Protein AF-A0A7C6JYS1-F1 (afdb_monomer_lite)

pLDDT: mean 86.68, std 12.54, range [41.19, 97.44]

Secondary structure (DSSP, 8-state):
--STTTS-EEEEEE-----SSS-BSEEEEEEE-TTS-EEEEEEE-BS-TTSPEEEEPPTT--EEEEEEEESS---EEEETTEEEE--SSSSEEEEEEEEE-

Sequence (101 aa):
MYGAWRDGYTEWFGTEIKSYRHPQGWQGILRYADKGDAYAVFHVFDGSPGYECSIGLPEDSNYKVDEIYSDRMEEVTLAGNRLSYKPRENWKAVAVYLKKQ

Radius of gyration: 13.57 Å; chains: 1; bounding box: 35×26×38 Å

Structure (mmCIF, N/CA/C/O backbone):
data_AF-A0A7C6JYS1-F1
#
_entry.id   AF-A0A7C6JYS1-F1
#
loop_
_atom_site.group_PDB
_atom_site.id
_atom_site.type_symbol
_atom_site.label_atom_id
_atom_site.label_alt_id
_atom_site.label_comp_id
_atom_site.label_asym_id
_atom_site.label_entity_id
_atom_site.label_seq_id
_atom_site.pdbx_PDB_ins_code
_atom_site.Cartn_x
_atom_site.Cartn_y
_atom_site.Cartn_z
_atom_site.occupancy
_atom_site.B_iso_or_equiv
_atom_site.auth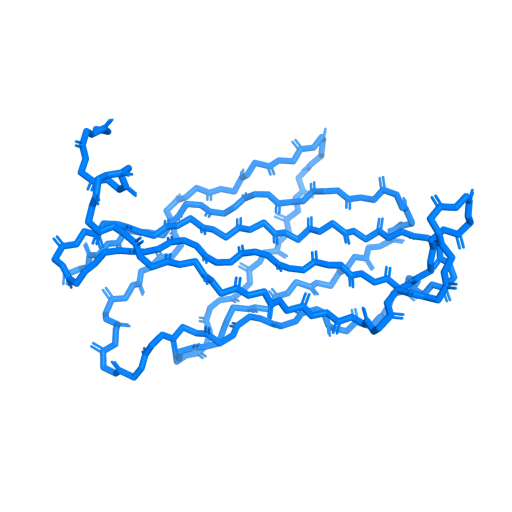_seq_id
_atom_site.auth_comp_id
_atom_site.auth_asym_id
_atom_site.auth_atom_id
_atom_site.pdbx_PDB_model_num
ATOM 1 N N . MET A 1 1 ? -18.735 -5.275 4.696 1.00 48.56 1 MET A N 1
ATOM 2 C CA 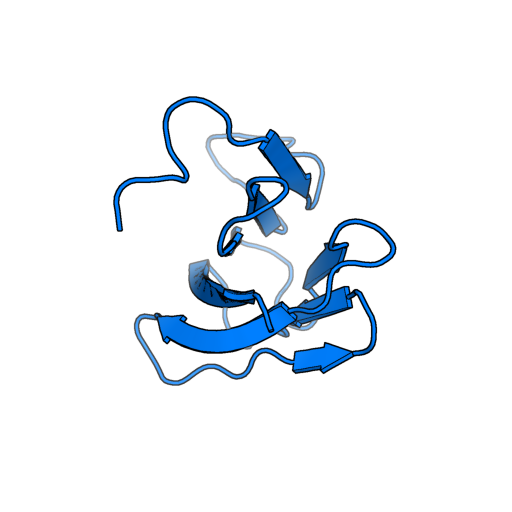. MET A 1 1 ? -18.093 -4.633 3.526 1.00 48.56 1 MET A CA 1
ATOM 3 C C . MET A 1 1 ? -19.031 -3.609 2.841 1.00 48.56 1 MET A C 1
ATOM 5 O O . MET A 1 1 ? -19.246 -3.706 1.647 1.00 48.56 1 MET A O 1
ATOM 9 N N . TYR A 1 2 ? -19.613 -2.624 3.553 1.00 41.19 2 TYR A N 1
ATOM 10 C CA . TYR A 1 2 ? -20.551 -1.637 2.948 1.00 41.19 2 TYR A CA 1
ATOM 11 C C . TYR A 1 2 ? -20.286 -0.161 3.330 1.00 41.19 2 TYR A C 1
ATOM 13 O O . TYR A 1 2 ? -21.095 0.702 3.013 1.00 41.19 2 TYR A O 1
ATOM 21 N N . GLY A 1 3 ? -19.159 0.159 3.981 1.00 44.53 3 GLY A N 1
ATOM 22 C CA . GLY A 1 3 ? -18.880 1.520 4.481 1.00 44.53 3 GLY A CA 1
ATOM 23 C C . GLY A 1 3 ? -17.841 2.336 3.701 1.00 44.53 3 GLY A C 1
ATOM 24 O O . GLY A 1 3 ? -17.891 3.558 3.724 1.00 44.53 3 GLY A O 1
ATOM 25 N N . ALA A 1 4 ? -16.916 1.699 2.975 1.00 48.88 4 ALA A N 1
ATOM 26 C CA . ALA A 1 4 ? -15.750 2.391 2.403 1.00 48.88 4 ALA A CA 1
ATOM 27 C C . ALA A 1 4 ? -16.019 3.160 1.088 1.00 48.88 4 ALA A C 1
ATOM 29 O O . ALA A 1 4 ? -15.125 3.819 0.551 1.00 48.88 4 ALA A O 1
ATOM 30 N N . TRP A 1 5 ? -17.224 3.062 0.515 1.00 49.84 5 TRP A N 1
ATOM 31 C CA . TRP A 1 5 ? -17.463 3.498 -0.866 1.00 49.84 5 TRP A CA 1
ATOM 32 C C . TRP A 1 5 ? -18.101 4.885 -1.004 1.00 49.84 5 TRP A C 1
ATOM 34 O O . TRP A 1 5 ? -17.787 5.557 -1.982 1.00 49.84 5 TRP A O 1
ATOM 44 N N . ARG A 1 6 ? -18.921 5.350 -0.047 1.00 58.47 6 ARG A N 1
ATOM 45 C CA . ARG A 1 6 ? -19.620 6.648 -0.171 1.00 58.47 6 ARG A CA 1
ATOM 46 C C . ARG A 1 6 ? -18.914 7.818 0.524 1.00 58.47 6 ARG A C 1
ATOM 48 O O . ARG A 1 6 ? -18.864 8.890 -0.059 1.00 58.47 6 ARG A O 1
ATOM 55 N N . ASP A 1 7 ? -18.311 7.576 1.690 1.00 70.81 7 ASP A N 1
ATOM 56 C CA . ASP A 1 7 ? -17.696 8.613 2.541 1.00 70.81 7 ASP A CA 1
ATOM 57 C C . ASP A 1 7 ? -16.201 8.327 2.823 1.00 70.81 7 ASP A C 1
ATOM 59 O O . ASP A 1 7 ? -15.664 8.688 3.866 1.00 70.81 7 ASP A O 1
ATOM 63 N N . GLY A 1 8 ? -15.539 7.589 1.924 1.00 76.88 8 GLY A N 1
ATOM 64 C CA . GLY A 1 8 ? -14.138 7.189 2.070 1.00 76.88 8 GLY A CA 1
ATOM 65 C C . GLY A 1 8 ? -13.169 8.121 1.342 1.00 76.88 8 GLY A C 1
ATOM 66 O O . GLY A 1 8 ? -13.445 8.569 0.229 1.00 76.88 8 GLY A O 1
ATOM 67 N N . TYR A 1 9 ? -12.006 8.348 1.938 1.00 88.88 9 TYR A N 1
ATOM 68 C CA . TYR A 1 9 ? -10.891 9.092 1.359 1.00 88.88 9 TYR A CA 1
ATOM 69 C C . TYR A 1 9 ? -10.024 8.167 0.509 1.00 88.88 9 TYR A C 1
ATOM 71 O O . TYR A 1 9 ? -9.927 6.969 0.782 1.00 88.88 9 TYR A O 1
ATOM 79 N N . THR A 1 10 ? -9.424 8.705 -0.553 1.00 92.75 10 THR A N 1
ATOM 80 C CA . THR A 1 10 ? -8.458 7.983 -1.389 1.00 92.75 10 THR A CA 1
ATOM 81 C C . THR A 1 10 ? -7.187 8.804 -1.509 1.00 92.75 10 THR A C 1
ATOM 83 O O . THR A 1 10 ? -7.230 9.943 -1.969 1.00 92.75 10 THR A O 1
ATOM 86 N N . GLU A 1 11 ? -6.069 8.200 -1.136 1.00 94.12 11 GLU A N 1
ATOM 87 C CA . GLU A 1 11 ? -4.737 8.780 -1.242 1.00 94.12 11 GLU A CA 1
ATOM 88 C C . GLU A 1 11 ? -3.872 7.940 -2.179 1.00 94.12 11 GLU A C 1
ATOM 90 O O . GLU A 1 11 ? -3.975 6.710 -2.222 1.00 94.12 11 GLU A O 1
ATOM 95 N N . TRP A 1 12 ? -3.028 8.620 -2.950 1.00 94.56 12 TRP A N 1
ATOM 96 C CA . TRP A 1 12 ? -2.164 8.014 -3.954 1.00 94.56 12 TRP A CA 1
ATOM 97 C C . TRP A 1 12 ? -0.710 8.159 -3.526 1.00 94.56 12 TRP A C 1
ATOM 99 O O . TRP A 1 12 ? -0.282 9.232 -3.106 1.00 94.56 12 TRP A O 1
ATOM 109 N N . PHE A 1 13 ? 0.049 7.082 -3.676 1.00 94.12 13 PHE A N 1
ATOM 110 C CA . PHE A 1 13 ? 1.461 7.005 -3.322 1.00 94.12 13 PHE A CA 1
ATOM 111 C C . PHE A 1 13 ? 2.259 6.454 -4.500 1.00 94.12 13 PHE A C 1
ATOM 113 O O . PHE A 1 13 ? 1.700 5.902 -5.448 1.00 94.12 13 PHE A O 1
ATOM 120 N N . GLY A 1 14 ? 3.578 6.567 -4.421 1.00 91.25 14 GLY A N 1
ATOM 121 C CA . GLY A 1 14 ? 4.484 5.955 -5.381 1.00 91.25 14 GLY A CA 1
ATOM 122 C C . GLY A 1 14 ? 5.285 6.951 -6.196 1.00 91.25 14 GLY A C 1
ATOM 123 O O . GLY A 1 14 ? 5.390 8.133 -5.873 1.00 91.25 14 GLY A O 1
ATOM 124 N N . THR A 1 15 ? 5.926 6.425 -7.228 1.00 88.12 15 THR A N 1
ATOM 125 C CA . THR A 1 15 ? 6.796 7.194 -8.113 1.00 88.12 15 THR A CA 1
ATOM 126 C C . THR A 1 15 ? 5.981 7.990 -9.121 1.00 88.12 15 THR A C 1
ATOM 128 O O . THR A 1 15 ? 4.917 7.557 -9.560 1.00 88.12 15 THR A O 1
ATOM 131 N N . GLU A 1 16 ? 6.519 9.125 -9.561 1.00 83.56 16 GLU A N 1
ATOM 132 C CA . GLU A 1 16 ? 5.942 9.866 -10.680 1.00 83.56 16 GLU A CA 1
ATOM 133 C C . GLU A 1 16 ? 5.928 8.999 -11.953 1.00 83.56 16 GLU A C 1
ATOM 135 O O . GLU A 1 16 ? 6.972 8.545 -12.432 1.00 83.56 16 GLU A O 1
ATOM 140 N N . ILE A 1 17 ? 4.737 8.770 -12.515 1.00 77.31 17 ILE A N 1
ATOM 141 C CA . ILE A 1 17 ? 4.570 7.992 -13.746 1.00 77.31 17 ILE A CA 1
ATOM 142 C C . ILE A 1 17 ? 4.922 8.879 -14.942 1.00 77.31 17 ILE A C 1
ATOM 144 O O . ILE A 1 17 ? 4.141 9.732 -15.356 1.00 77.31 17 ILE A O 1
ATOM 148 N N . LYS A 1 18 ? 6.092 8.641 -15.541 1.00 82.31 18 LYS A N 1
ATOM 149 C CA . LYS A 1 18 ? 6.566 9.386 -16.725 1.00 82.31 18 LYS A CA 1
ATOM 150 C C . LYS A 1 18 ? 6.009 8.862 -18.051 1.00 82.31 18 LYS A C 1
ATOM 152 O O . LYS A 1 18 ? 6.025 9.571 -19.052 1.00 82.31 18 LYS A O 1
ATOM 157 N N . SER A 1 19 ? 5.551 7.610 -18.083 1.00 81.06 19 SER A N 1
ATOM 158 C CA . SER A 1 19 ? 5.027 6.957 -19.284 1.00 81.06 19 SER A CA 1
ATOM 159 C C . SER A 1 19 ? 3.976 5.916 -18.924 1.00 81.06 19 SER A C 1
ATOM 161 O O . SER A 1 19 ? 4.241 5.009 -18.144 1.00 81.06 19 SER A O 1
ATOM 163 N N . TYR A 1 20 ? 2.804 6.002 -19.555 1.00 80.25 20 TYR A N 1
ATOM 164 C CA . TYR A 1 20 ? 1.745 4.998 -19.407 1.00 80.25 20 TYR A CA 1
ATOM 165 C C . TYR A 1 20 ? 1.988 3.729 -20.233 1.00 80.25 20 TYR A C 1
ATOM 167 O O . TYR A 1 20 ? 1.427 2.684 -19.925 1.00 80.25 20 TYR A O 1
ATOM 175 N N . ARG A 1 21 ? 2.805 3.800 -21.295 1.00 85.31 21 ARG A N 1
ATOM 176 C CA . ARG A 1 21 ? 3.109 2.636 -22.153 1.00 85.31 21 ARG A CA 1
ATOM 177 C C . ARG A 1 21 ? 4.251 1.783 -21.609 1.00 85.31 21 ARG A C 1
ATOM 179 O O . ARG A 1 21 ? 4.311 0.595 -21.896 1.00 85.31 21 ARG A O 1
ATOM 186 N N . HIS A 1 22 ? 5.138 2.402 -20.836 1.00 85.56 22 HIS A N 1
ATOM 187 C CA . HIS A 1 22 ? 6.289 1.759 -20.208 1.00 85.56 22 HIS A CA 1
ATOM 188 C C . HIS A 1 22 ? 6.421 2.280 -18.771 1.00 85.56 22 HIS A C 1
ATOM 190 O O . HIS A 1 22 ? 7.333 3.062 -18.491 1.00 85.56 22 HIS A O 1
ATOM 196 N N . PRO A 1 23 ? 5.464 1.945 -17.883 1.00 87.00 23 PRO A N 1
ATOM 197 C CA . PRO A 1 23 ? 5.491 2.428 -16.512 1.00 87.00 23 PRO A CA 1
ATOM 198 C C . PRO A 1 23 ? 6.694 1.842 -15.770 1.00 87.00 23 PRO A C 1
ATOM 200 O O . PRO A 1 23 ? 7.030 0.666 -15.920 1.00 87.00 23 PRO A O 1
ATOM 203 N N . GLN A 1 24 ? 7.339 2.682 -14.968 1.00 89.75 24 GLN A N 1
ATOM 204 C CA . GLN A 1 24 ? 8.473 2.312 -14.131 1.00 89.75 24 GLN A CA 1
ATOM 205 C C . GLN A 1 24 ? 8.201 2.702 -12.681 1.00 89.75 24 GLN A C 1
ATOM 207 O O . GLN A 1 24 ? 7.453 3.647 -12.423 1.00 89.75 24 GLN A O 1
ATOM 212 N N . GLY A 1 25 ? 8.830 1.990 -11.749 1.00 91.19 25 GLY A N 1
ATOM 213 C CA . GLY A 1 25 ? 8.676 2.225 -10.317 1.00 91.19 25 GLY A CA 1
ATOM 214 C C . GLY A 1 25 ? 7.438 1.535 -9.754 1.00 91.19 25 GLY A C 1
ATOM 215 O O . GLY A 1 25 ? 7.232 0.346 -9.989 1.00 91.19 25 GLY A O 1
ATOM 216 N N . TRP A 1 26 ? 6.630 2.252 -8.975 1.00 93.06 26 TRP A N 1
ATOM 217 C CA . TRP A 1 26 ? 5.451 1.682 -8.321 1.00 93.06 26 TRP A CA 1
ATOM 218 C C . TRP A 1 26 ? 4.369 2.730 -8.058 1.00 93.06 26 TRP A C 1
ATOM 220 O O . TRP A 1 26 ? 4.638 3.930 -8.026 1.00 93.06 26 TRP A O 1
ATOM 230 N N . GLN A 1 27 ? 3.149 2.258 -7.827 1.00 93.56 27 GLN A N 1
ATOM 231 C CA . GLN A 1 27 ? 1.988 3.048 -7.448 1.00 93.56 27 GLN A CA 1
ATOM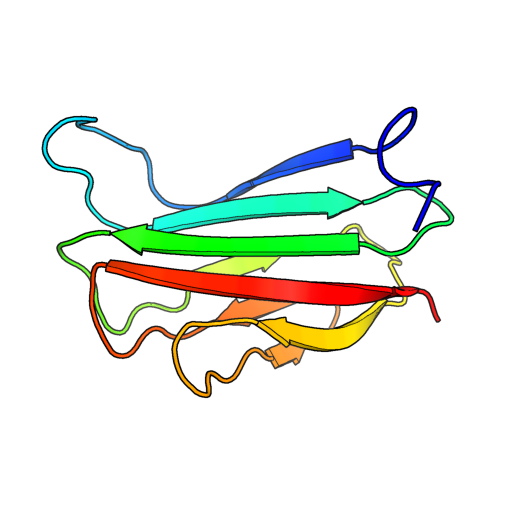 232 C C . GLN A 1 27 ? 1.301 2.419 -6.237 1.00 93.56 27 GLN A C 1
ATOM 234 O O . GLN A 1 27 ? 1.108 1.206 -6.166 1.00 93.56 27 GLN A O 1
ATOM 239 N N . GLY A 1 28 ? 0.930 3.263 -5.285 1.00 94.50 28 GLY A N 1
ATOM 240 C CA . GLY A 1 28 ? 0.187 2.916 -4.090 1.00 94.50 28 GLY A CA 1
ATOM 241 C C . GLY A 1 28 ? -1.175 3.586 -4.078 1.00 94.50 28 GLY A C 1
ATOM 242 O O . GLY A 1 28 ? -1.313 4.724 -4.526 1.00 94.50 28 GLY A O 1
ATOM 243 N N . ILE A 1 29 ? -2.176 2.900 -3.545 1.00 96.19 29 ILE A N 1
ATOM 244 C CA . ILE A 1 29 ? -3.501 3.469 -3.299 1.00 96.19 29 ILE A CA 1
ATOM 245 C C . ILE A 1 29 ? -3.885 3.110 -1.877 1.00 96.19 29 ILE A C 1
ATOM 247 O O . ILE A 1 29 ? -3.879 1.930 -1.542 1.00 96.19 29 ILE A O 1
ATOM 251 N N . LEU A 1 30 ? -4.250 4.095 -1.067 1.00 95.44 30 LEU A N 1
ATOM 252 C CA . LEU A 1 30 ? -4.893 3.882 0.222 1.00 95.44 30 LEU A CA 1
ATOM 253 C C . LEU A 1 30 ? -6.326 4.384 0.138 1.00 95.44 30 LEU A C 1
ATOM 255 O O . LEU A 1 30 ? -6.566 5.524 -0.251 1.00 95.44 30 LEU A O 1
ATOM 259 N N . ARG A 1 31 ? -7.278 3.551 0.544 1.00 93.56 31 ARG A N 1
ATOM 260 C CA . ARG A 1 31 ? -8.669 3.945 0.728 1.00 93.56 31 ARG A CA 1
ATOM 261 C C . ARG A 1 31 ? -9.100 3.651 2.153 1.00 93.56 31 ARG A C 1
ATOM 263 O O . ARG A 1 31 ? -8.940 2.528 2.618 1.00 93.56 31 ARG A O 1
ATOM 270 N N . TYR A 1 32 ? -9.664 4.637 2.835 1.00 90.75 32 TYR A N 1
ATOM 271 C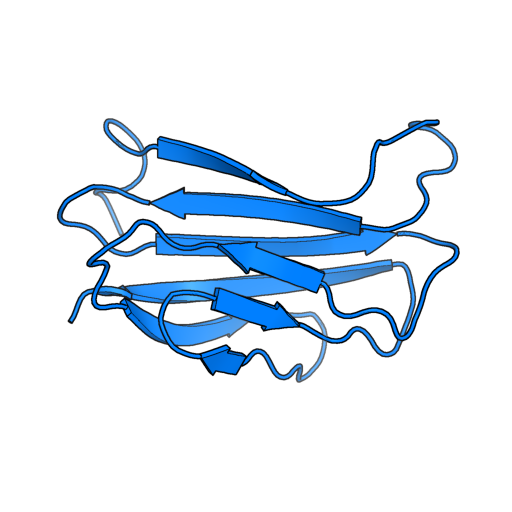 CA . TYR A 1 32 ? -10.090 4.507 4.230 1.00 90.75 32 TYR A CA 1
ATOM 272 C C . TYR A 1 32 ? -11.319 5.374 4.515 1.00 90.75 32 TYR A C 1
ATOM 274 O O . TYR A 1 32 ? -11.651 6.264 3.739 1.00 90.75 32 TYR A O 1
ATOM 282 N N . ALA A 1 33 ? -11.997 5.122 5.631 1.00 84.06 33 ALA A N 1
ATOM 283 C CA . ALA A 1 33 ? -13.046 5.990 6.166 1.00 84.06 33 ALA A CA 1
ATOM 284 C C . ALA A 1 33 ? -12.769 6.255 7.653 1.00 84.06 33 ALA A C 1
ATOM 286 O O . ALA A 1 33 ? -12.184 5.404 8.321 1.00 84.06 33 ALA A O 1
ATOM 287 N N . ASP A 1 34 ? -13.215 7.392 8.194 1.00 76.50 34 ASP A N 1
ATOM 288 C CA . ASP A 1 34 ? -12.861 7.825 9.561 1.00 76.50 34 ASP A CA 1
ATOM 289 C C . ASP A 1 34 ? -13.126 6.748 10.628 1.00 76.50 34 ASP A C 1
ATOM 291 O O . ASP A 1 34 ? -12.291 6.481 11.500 1.00 76.50 34 ASP A O 1
ATOM 295 N N . LYS A 1 35 ? -14.277 6.074 10.521 1.00 76.31 35 LYS A N 1
ATOM 296 C CA . LYS A 1 35 ? -14.739 5.026 11.449 1.00 76.31 35 LYS A CA 1
ATOM 297 C C . LYS A 1 35 ? -14.764 3.626 10.826 1.00 76.31 35 LYS A C 1
ATOM 299 O O . LYS A 1 35 ? -15.483 2.760 11.317 1.00 76.31 35 LYS A O 1
ATOM 304 N N . GLY A 1 36 ? -14.053 3.420 9.720 1.00 86.19 36 GLY A N 1
ATOM 305 C CA . GLY A 1 36 ? -14.098 2.178 8.954 1.00 86.19 36 GLY A CA 1
ATOM 306 C C . GLY A 1 36 ? -12.744 1.503 8.814 1.00 86.19 36 GLY A C 1
ATOM 307 O O . GLY A 1 36 ? -11.709 2.056 9.173 1.00 86.19 36 GLY A O 1
ATOM 308 N N . ASP A 1 37 ? -12.783 0.301 8.256 1.00 91.81 37 ASP A N 1
ATOM 309 C CA . ASP A 1 37 ? -11.594 -0.395 7.781 1.00 91.81 37 ASP A CA 1
ATOM 310 C C . ASP A 1 37 ? -10.965 0.340 6.593 1.00 91.81 37 ASP A C 1
ATOM 312 O O . ASP A 1 37 ? -11.609 1.156 5.920 1.00 91.81 37 ASP A O 1
ATOM 316 N N . ALA A 1 38 ? -9.710 0.010 6.320 1.00 92.81 38 ALA A N 1
ATOM 317 C CA . ALA A 1 38 ? -8.955 0.553 5.210 1.00 92.81 38 ALA A CA 1
ATOM 318 C C . ALA A 1 38 ? -8.488 -0.552 4.259 1.00 92.81 38 ALA A C 1
ATOM 320 O O . ALA A 1 38 ? -8.435 -1.738 4.584 1.00 92.81 38 ALA A O 1
ATOM 321 N N . TYR A 1 39 ? -8.159 -0.137 3.047 1.00 94.38 39 TYR A N 1
ATOM 322 C CA . TYR A 1 39 ? -7.638 -0.989 2.000 1.00 94.38 39 TYR A CA 1
ATOM 323 C C . TYR A 1 39 ? -6.468 -0.287 1.331 1.00 94.38 39 TYR A C 1
ATOM 325 O O . TYR A 1 39 ? -6.590 0.869 0.926 1.00 94.38 39 TYR A O 1
ATOM 333 N N . ALA A 1 40 ? -5.349 -0.987 1.211 1.00 96.75 40 ALA A N 1
ATOM 334 C CA . ALA A 1 40 ? -4.168 -0.494 0.529 1.00 96.75 40 ALA A CA 1
ATOM 335 C C . ALA A 1 40 ? -3.812 -1.403 -0.649 1.00 96.75 40 ALA A C 1
ATOM 337 O O . ALA A 1 40 ? -3.949 -2.620 -0.565 1.00 96.75 40 ALA A O 1
ATOM 338 N N . VAL A 1 41 ? -3.332 -0.820 -1.742 1.00 96.94 41 VAL A N 1
ATOM 339 C CA . VAL A 1 41 ? -2.796 -1.550 -2.895 1.00 96.94 41 VAL A CA 1
ATOM 340 C C . VAL A 1 41 ? -1.413 -1.029 -3.198 1.00 96.94 41 VAL A C 1
ATOM 342 O O . VAL A 1 41 ? -1.227 0.179 -3.290 1.00 96.94 41 VAL A O 1
ATOM 345 N N . PHE A 1 42 ? -0.481 -1.942 -3.423 1.00 95.31 42 PHE A N 1
ATOM 346 C CA . PHE A 1 42 ? 0.813 -1.692 -4.033 1.00 95.31 42 PHE A CA 1
ATOM 347 C C . PHE A 1 42 ? 0.816 -2.326 -5.420 1.00 95.31 42 PHE A C 1
ATOM 349 O O . PHE A 1 42 ? 0.500 -3.506 -5.557 1.00 95.31 42 PHE A O 1
ATOM 356 N N . HIS A 1 43 ? 1.186 -1.563 -6.440 1.00 93.75 43 HIS A N 1
ATOM 357 C CA . HIS A 1 43 ? 1.408 -2.048 -7.795 1.00 93.75 43 HIS A CA 1
ATOM 358 C C . HIS A 1 43 ? 2.814 -1.644 -8.226 1.00 93.75 43 HIS A C 1
ATOM 360 O O . HIS A 1 43 ? 3.125 -0.465 -8.351 1.00 93.75 43 HIS A O 1
ATOM 366 N N . VAL A 1 44 ? 3.675 -2.628 -8.421 1.00 92.25 44 VAL A N 1
ATOM 367 C CA . VAL A 1 44 ? 5.071 -2.473 -8.810 1.00 92.25 44 VAL A CA 1
ATOM 368 C C . VAL A 1 44 ? 5.174 -2.753 -10.298 1.00 92.25 44 VAL A C 1
ATOM 370 O O . VAL A 1 44 ? 4.751 -3.808 -10.764 1.00 92.25 44 VAL A O 1
ATOM 373 N N . PHE A 1 45 ? 5.721 -1.799 -11.038 1.00 91.00 45 PHE A N 1
ATOM 374 C CA . PHE A 1 45 ? 5.930 -1.886 -12.476 1.00 91.00 45 PHE A CA 1
ATOM 375 C C . PHE A 1 45 ? 7.358 -2.352 -12.770 1.00 91.00 45 PHE A C 1
ATOM 377 O O . PHE A 1 45 ? 7.940 -3.136 -12.017 1.00 91.00 45 PHE A O 1
ATOM 384 N N . ASP A 1 46 ? 7.922 -1.895 -13.884 1.00 85.69 46 ASP A N 1
ATOM 385 C CA . ASP A 1 46 ? 9.271 -2.244 -14.288 1.00 85.69 46 ASP A CA 1
ATOM 386 C C . ASP A 1 46 ? 10.345 -1.374 -13.609 1.00 85.69 46 ASP A C 1
ATOM 388 O O . ASP A 1 46 ? 10.092 -0.274 -13.111 1.00 85.69 46 ASP A O 1
ATOM 392 N N . GLY A 1 47 ? 11.588 -1.850 -13.649 1.00 70.62 47 GLY A N 1
ATOM 393 C CA . GLY A 1 47 ? 12.768 -1.022 -13.408 1.00 70.62 47 GLY A CA 1
ATOM 394 C C . GLY A 1 47 ? 13.172 -0.756 -11.956 1.00 70.62 47 GLY A C 1
ATOM 395 O O . GLY A 1 47 ? 14.078 0.053 -11.770 1.00 70.62 47 GLY A O 1
ATOM 396 N N . SER A 1 48 ? 12.581 -1.390 -10.932 1.00 60.66 48 SER A N 1
ATOM 397 C CA . SER A 1 48 ? 13.041 -1.215 -9.533 1.00 60.66 48 SER A CA 1
ATOM 398 C C . SER A 1 48 ? 12.608 -2.320 -8.539 1.00 60.66 48 SER A C 1
ATOM 400 O O . SER A 1 48 ? 11.965 -2.016 -7.530 1.00 60.66 48 SER A O 1
ATOM 402 N N . PRO A 1 49 ? 12.988 -3.599 -8.732 1.00 58.75 49 PRO A N 1
ATOM 403 C CA . PRO A 1 49 ? 12.859 -4.594 -7.670 1.00 58.75 49 PRO A CA 1
ATOM 404 C C . PRO A 1 49 ? 13.862 -4.281 -6.543 1.00 58.75 49 PRO A C 1
ATOM 406 O O . PRO A 1 49 ? 15.027 -3.979 -6.801 1.00 58.75 49 PRO A O 1
ATOM 409 N N . GLY A 1 50 ? 13.417 -4.337 -5.282 1.00 62.22 50 GLY A N 1
ATOM 410 C CA . GLY A 1 50 ? 14.277 -4.161 -4.101 1.00 62.22 50 GLY A CA 1
ATOM 411 C C . GLY A 1 50 ? 14.167 -2.833 -3.338 1.00 62.22 50 GLY A C 1
ATOM 412 O O . GLY A 1 50 ? 14.762 -2.734 -2.261 1.00 62.22 50 GLY A O 1
ATOM 413 N N . TYR A 1 51 ? 13.388 -1.858 -3.817 1.00 75.94 51 TYR A N 1
ATOM 414 C CA . TYR A 1 51 ? 13.054 -0.649 -3.050 1.00 75.94 51 TYR A CA 1
ATOM 415 C C . TYR A 1 51 ? 11.869 -0.905 -2.111 1.00 75.94 51 TYR A C 1
ATOM 417 O O . TYR A 1 51 ? 11.004 -1.723 -2.404 1.00 75.94 51 TYR A O 1
ATOM 425 N N . GLU A 1 52 ? 11.837 -0.224 -0.966 1.00 88.12 52 GLU A N 1
ATOM 426 C CA . GLU A 1 52 ? 10.692 -0.263 -0.051 1.00 88.12 52 GLU A CA 1
ATOM 427 C C . GLU A 1 52 ? 9.567 0.623 -0.613 1.00 88.12 52 GLU A C 1
ATOM 429 O O . GLU A 1 52 ? 9.723 1.838 -0.745 1.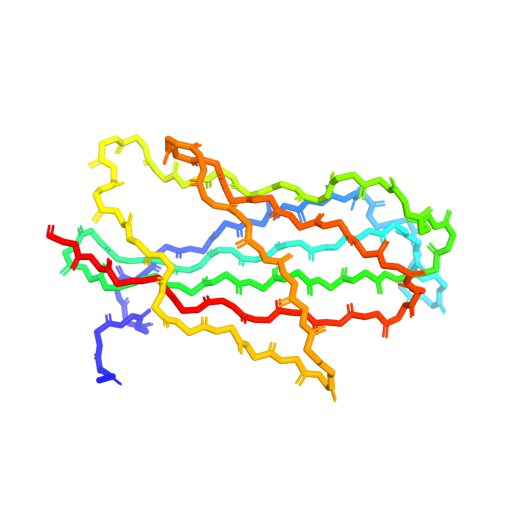00 88.12 52 GLU A O 1
ATOM 434 N N . CYS A 1 53 ? 8.427 0.019 -0.944 1.00 92.50 53 CYS A N 1
ATOM 435 C CA . CYS A 1 53 ? 7.183 0.733 -1.197 1.00 92.50 53 CYS A CA 1
ATOM 436 C C . CYS A 1 53 ? 6.535 1.045 0.153 1.00 92.50 53 CYS A C 1
ATOM 438 O O . CYS A 1 53 ? 6.372 0.143 0.974 1.00 92.50 53 CYS A O 1
ATOM 440 N N . SER A 1 54 ? 6.155 2.299 0.395 1.00 94.69 54 SER A N 1
ATOM 441 C CA . SER A 1 54 ? 5.561 2.696 1.674 1.00 94.69 54 SER A CA 1
ATOM 442 C C . SER A 1 54 ? 4.321 3.560 1.496 1.00 94.69 54 SER A C 1
ATOM 444 O O . SER A 1 54 ? 4.301 4.490 0.694 1.00 94.69 54 SER A O 1
ATOM 446 N N . ILE A 1 55 ? 3.281 3.230 2.256 1.00 95.94 55 ILE A N 1
ATOM 447 C CA . ILE A 1 55 ? 2.024 3.971 2.339 1.00 95.94 55 ILE A CA 1
ATOM 448 C C . ILE A 1 55 ? 1.890 4.477 3.775 1.00 95.94 55 ILE A C 1
ATOM 450 O O . ILE A 1 55 ? 1.954 3.694 4.727 1.00 95.94 55 ILE A O 1
ATOM 454 N N . GLY A 1 56 ? 1.727 5.790 3.929 1.00 94.25 56 GLY A N 1
ATOM 455 C CA . GLY A 1 56 ? 1.383 6.400 5.209 1.00 94.25 56 GLY A CA 1
ATOM 456 C C . GLY A 1 56 ? -0.107 6.230 5.475 1.00 94.25 56 GLY A C 1
ATOM 457 O O . GLY A 1 56 ? -0.926 6.518 4.611 1.00 94.25 56 GLY A O 1
ATOM 458 N N . LEU A 1 57 ? -0.455 5.736 6.655 1.00 92.69 57 LEU A N 1
ATOM 459 C CA . LEU A 1 57 ? -1.812 5.734 7.176 1.00 92.69 57 LEU A CA 1
ATOM 460 C C . LEU A 1 57 ? -2.064 7.060 7.917 1.00 92.69 57 LEU A C 1
ATOM 462 O O . LEU A 1 57 ? -1.109 7.647 8.446 1.00 92.69 57 LEU A O 1
ATOM 466 N N . PRO A 1 58 ? -3.327 7.520 8.003 1.00 88.56 58 PRO A N 1
ATOM 467 C CA . PRO A 1 58 ? -3.680 8.733 8.736 1.00 88.56 58 PRO A CA 1
ATOM 468 C C . PRO A 1 58 ? -3.132 8.734 10.169 1.00 88.56 58 PRO A C 1
ATOM 470 O O . PRO A 1 58 ? -3.025 7.680 10.802 1.00 88.56 58 PRO A O 1
ATOM 473 N N . GLU A 1 59 ? -2.799 9.907 10.701 1.00 78.88 59 GLU A N 1
ATOM 474 C CA . GLU A 1 59 ? -2.391 10.033 12.105 1.00 78.88 59 GLU A CA 1
ATOM 475 C C . GLU A 1 59 ? -3.497 9.510 13.044 1.00 78.88 59 GLU A C 1
ATOM 477 O O . GLU A 1 59 ? -4.682 9.528 12.705 1.00 78.88 59 GLU A O 1
ATOM 482 N N . ASP A 1 60 ? -3.099 8.948 14.190 1.00 71.69 60 ASP A N 1
ATOM 483 C CA . ASP A 1 60 ? -3.985 8.307 15.180 1.00 71.69 60 ASP A CA 1
ATOM 484 C C . ASP A 1 60 ? -4.847 7.143 14.654 1.00 71.69 60 ASP A C 1
ATOM 486 O O . ASP A 1 60 ? -5.824 6.715 15.281 1.00 71.69 60 ASP A O 1
ATOM 490 N N . SER A 1 61 ? -4.492 6.577 13.499 1.00 73.38 61 SER A N 1
ATOM 491 C CA . SER A 1 61 ? -5.233 5.457 12.939 1.00 73.38 61 SER A CA 1
ATOM 492 C C . SER A 1 61 ? -4.805 4.112 13.545 1.00 73.38 61 SER A C 1
ATOM 494 O O . SER A 1 61 ? -3.755 3.549 13.251 1.00 73.38 61 SER A O 1
ATOM 496 N N . ASN A 1 62 ? -5.656 3.585 14.429 1.00 87.94 62 ASN A N 1
ATOM 497 C CA . ASN A 1 62 ? -5.483 2.288 15.084 1.00 87.94 62 ASN A CA 1
ATOM 498 C C . ASN A 1 62 ? -5.853 1.136 14.130 1.00 87.94 62 ASN A C 1
ATOM 500 O O . ASN A 1 62 ? -6.946 0.574 14.210 1.00 87.94 62 ASN A O 1
ATOM 504 N N . TYR A 1 63 ? -4.983 0.830 13.168 1.00 92.12 63 TYR A N 1
ATOM 505 C CA . TYR A 1 63 ? -5.173 -0.269 12.218 1.00 92.12 63 TYR A CA 1
ATOM 506 C C . TYR A 1 63 ? -4.276 -1.464 12.536 1.00 92.12 63 TYR A C 1
ATOM 508 O O . TYR A 1 63 ? -3.178 -1.321 13.068 1.00 92.12 63 TYR A O 1
ATOM 516 N N . LYS A 1 64 ? -4.720 -2.652 12.122 1.00 94.00 64 LYS A N 1
ATOM 517 C CA . LYS A 1 64 ? -3.862 -3.832 11.967 1.00 94.00 64 LYS A CA 1
ATOM 518 C C . LYS A 1 64 ? -4.004 -4.413 10.569 1.00 94.00 64 LYS A C 1
ATOM 520 O O . LYS A 1 64 ? -5.072 -4.304 9.968 1.00 94.00 64 LYS A O 1
ATOM 525 N N . VAL A 1 65 ? -2.956 -5.074 10.089 1.00 95.56 65 VAL A N 1
ATOM 526 C CA . VAL A 1 65 ? -3.052 -5.933 8.903 1.00 95.56 65 VAL A CA 1
ATOM 527 C C . VAL A 1 65 ? -3.909 -7.140 9.265 1.00 95.56 65 VAL A C 1
ATOM 529 O O . VAL A 1 65 ? -3.605 -7.846 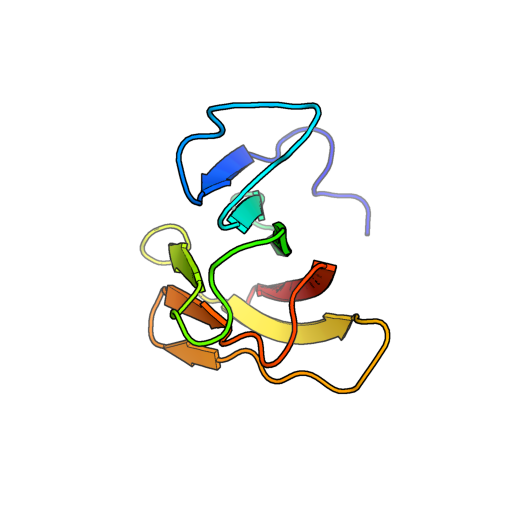10.225 1.00 95.56 65 VAL A O 1
ATOM 532 N N . ASP A 1 66 ? -4.999 -7.328 8.529 1.00 95.75 66 ASP A N 1
ATOM 533 C CA . ASP A 1 66 ? -5.943 -8.428 8.733 1.00 95.75 66 ASP A CA 1
ATOM 534 C C . ASP A 1 66 ? -5.757 -9.484 7.637 1.00 95.75 66 ASP A C 1
ATOM 536 O O . ASP A 1 66 ? -5.552 -10.655 7.942 1.00 95.75 66 ASP A O 1
ATOM 540 N N . GLU A 1 67 ? -5.713 -9.059 6.368 1.00 96.25 67 GLU A N 1
ATOM 541 C CA . GLU A 1 67 ? -5.501 -9.951 5.223 1.00 96.25 67 GLU A CA 1
ATOM 542 C C . GLU A 1 67 ? -4.577 -9.322 4.167 1.00 96.25 67 GLU A C 1
ATOM 544 O O . GLU A 1 67 ? -4.563 -8.104 3.969 1.00 96.25 67 GLU A O 1
ATOM 549 N N . ILE A 1 68 ? -3.809 -10.168 3.473 1.00 97.00 68 ILE A N 1
ATOM 550 C CA . ILE A 1 68 ? -2.943 -9.799 2.346 1.00 97.00 68 ILE A CA 1
ATOM 551 C C . ILE A 1 68 ? -3.329 -10.674 1.152 1.00 97.00 68 ILE A C 1
ATOM 553 O O . ILE A 1 68 ? -3.344 -11.901 1.255 1.00 97.00 68 ILE A O 1
ATOM 557 N N . TYR A 1 69 ? -3.600 -10.045 0.013 1.00 96.00 69 TYR A N 1
ATOM 558 C CA . TYR A 1 69 ? -3.947 -10.708 -1.238 1.00 96.00 69 TYR A CA 1
ATOM 559 C C . TYR A 1 69 ? -2.903 -10.394 -2.306 1.00 96.00 69 TYR A C 1
ATOM 561 O O . TYR A 1 69 ? -2.610 -9.233 -2.596 1.00 96.00 69 TYR A O 1
ATOM 569 N N . SER A 1 70 ? -2.362 -11.436 -2.923 1.00 94.19 70 SER A N 1
ATOM 570 C CA . SER A 1 70 ? -1.454 -11.343 -4.062 1.00 94.19 70 SER A CA 1
ATOM 571 C C . SER A 1 70 ? -1.494 -12.659 -4.848 1.00 94.19 70 SER A C 1
ATOM 573 O O . SER A 1 70 ? -2.155 -13.616 -4.439 1.00 94.19 70 SER A O 1
ATOM 575 N N . ASP A 1 71 ? -0.821 -12.711 -5.996 1.00 90.00 71 ASP A N 1
ATOM 576 C CA . ASP A 1 71 ? -0.702 -13.929 -6.805 1.00 90.00 71 ASP A CA 1
ATOM 577 C C . ASP A 1 71 ? 0.161 -15.004 -6.120 1.00 90.00 71 ASP A C 1
ATOM 579 O O . ASP A 1 71 ? 0.025 -16.197 -6.399 1.00 90.00 71 ASP A O 1
ATOM 583 N N . ARG A 1 72 ? 1.044 -14.581 -5.211 1.00 89.88 72 ARG A N 1
ATOM 584 C CA . ARG A 1 72 ? 1.888 -15.427 -4.363 1.00 89.88 72 ARG A CA 1
ATOM 585 C C . ARG A 1 72 ? 1.850 -14.938 -2.918 1.00 89.88 72 ARG A C 1
ATOM 587 O O . ARG A 1 72 ? 1.297 -13.889 -2.613 1.00 89.88 72 ARG A O 1
ATOM 594 N N . MET A 1 73 ? 2.436 -15.715 -2.010 1.00 89.00 73 MET A N 1
ATOM 595 C CA . MET A 1 73 ? 2.591 -15.281 -0.625 1.00 89.00 73 MET A CA 1
ATOM 596 C C . MET A 1 73 ? 3.597 -14.128 -0.554 1.00 89.00 73 MET A C 1
ATOM 598 O O . MET A 1 73 ? 4.768 -14.303 -0.887 1.00 89.00 73 MET A O 1
ATOM 602 N N . GLU A 1 74 ? 3.128 -12.976 -0.091 1.00 92.25 74 GLU A N 1
ATOM 603 C CA . GLU A 1 74 ? 3.908 -11.752 0.071 1.00 92.25 74 GLU A CA 1
ATOM 604 C C . GLU A 1 74 ? 3.809 -11.273 1.522 1.00 92.25 74 GLU A C 1
ATOM 606 O O . GLU A 1 74 ? 2.859 -11.593 2.238 1.00 92.25 74 GLU A O 1
ATOM 611 N N . GLU A 1 75 ? 4.802 -10.506 1.960 1.00 92.69 75 GLU A N 1
ATOM 612 C CA . GLU A 1 75 ? 4.866 -9.978 3.320 1.00 92.69 75 GLU A CA 1
ATOM 613 C C . GLU A 1 75 ? 4.760 -8.457 3.288 1.00 92.69 75 GLU A C 1
ATOM 615 O O . GLU A 1 75 ? 5.500 -7.781 2.570 1.00 92.69 75 GLU A O 1
ATOM 620 N N . VAL A 1 76 ? 3.836 -7.926 4.084 1.00 94.88 76 VAL A N 1
ATOM 621 C CA . VAL A 1 76 ? 3.646 -6.491 4.285 1.00 94.88 76 VAL A CA 1
ATOM 622 C C . VAL A 1 76 ? 3.687 -6.221 5.778 1.00 94.88 76 VAL A C 1
ATOM 624 O O . VAL A 1 76 ? 3.012 -6.896 6.556 1.00 94.88 76 VAL A O 1
ATOM 627 N N . THR A 1 77 ? 4.471 -5.228 6.180 1.00 95.19 77 THR A N 1
ATOM 628 C CA . THR A 1 77 ? 4.641 -4.861 7.585 1.00 95.19 77 THR A CA 1
ATOM 629 C C . THR A 1 77 ? 3.945 -3.541 7.881 1.00 95.19 77 THR A C 1
ATOM 631 O O . THR A 1 77 ? 3.962 -2.618 7.070 1.00 95.19 77 THR A O 1
ATOM 634 N N . LEU A 1 78 ? 3.321 -3.445 9.056 1.00 94.38 78 LEU A N 1
ATOM 635 C CA . LEU A 1 78 ? 2.762 -2.203 9.582 1.00 94.38 78 LEU A CA 1
ATOM 636 C C . LEU A 1 78 ? 3.555 -1.800 10.826 1.00 94.38 78 LEU A C 1
ATOM 638 O O . LEU A 1 78 ? 3.521 -2.500 11.837 1.00 94.38 78 LEU A O 1
ATOM 642 N N . ALA A 1 79 ? 4.275 -0.683 10.739 1.00 92.19 79 ALA A N 1
ATOM 643 C CA . ALA A 1 79 ? 5.045 -0.118 11.840 1.00 92.19 79 ALA A CA 1
ATOM 644 C C . ALA A 1 79 ? 4.539 1.296 12.145 1.00 92.19 79 ALA A C 1
ATOM 646 O O . ALA A 1 79 ? 4.686 2.207 11.329 1.00 92.19 79 ALA A O 1
ATOM 647 N N . GLY A 1 80 ? 3.919 1.477 13.316 1.00 89.88 80 GLY A N 1
ATOM 648 C CA . GLY A 1 80 ? 3.216 2.718 13.645 1.00 89.88 80 GLY A CA 1
ATOM 649 C C . GLY A 1 80 ? 2.090 2.974 12.644 1.00 89.88 80 GLY A C 1
ATOM 650 O O . GLY A 1 80 ? 1.203 2.140 12.485 1.00 89.88 80 GLY A O 1
ATOM 651 N N . ASN A 1 81 ? 2.160 4.096 11.931 1.00 91.81 81 ASN A N 1
ATOM 652 C CA . ASN A 1 81 ? 1.230 4.453 10.862 1.00 91.81 81 ASN A CA 1
ATOM 653 C C . ASN A 1 81 ? 1.799 4.202 9.456 1.00 91.81 81 ASN A C 1
ATOM 655 O O . ASN A 1 81 ? 1.297 4.773 8.498 1.00 91.81 81 ASN A O 1
ATOM 659 N N . ARG A 1 82 ? 2.856 3.399 9.290 1.00 94.88 82 ARG A N 1
ATOM 660 C CA . ARG A 1 82 ? 3.467 3.164 7.974 1.00 94.88 82 ARG A CA 1
ATOM 661 C C . ARG A 1 82 ? 3.352 1.709 7.552 1.00 94.88 82 ARG A C 1
ATOM 663 O O . ARG A 1 82 ? 3.885 0.822 8.218 1.00 94.88 82 ARG A O 1
ATOM 670 N N . LEU A 1 83 ? 2.685 1.488 6.423 1.00 95.75 83 LEU A N 1
ATOM 671 C CA . LEU A 1 83 ? 2.590 0.196 5.758 1.00 95.75 83 LEU A CA 1
ATOM 672 C C . LEU A 1 83 ? 3.729 0.069 4.739 1.00 95.75 83 LEU A C 1
ATOM 674 O O . LEU A 1 83 ? 3.835 0.901 3.839 1.00 95.75 83 LEU A O 1
ATOM 678 N N . SER A 1 84 ? 4.560 -0.960 4.871 1.00 95.69 84 SER A N 1
ATOM 679 C CA . SER A 1 84 ? 5.756 -1.181 4.057 1.00 95.69 84 SER A CA 1
ATOM 680 C C . SER A 1 84 ? 5.689 -2.512 3.311 1.00 95.69 84 SER A C 1
ATOM 682 O O . SER A 1 84 ? 5.396 -3.555 3.895 1.00 95.69 84 SER A O 1
ATOM 684 N N . TYR A 1 85 ? 6.023 -2.484 2.023 1.00 94.62 85 TYR A N 1
ATOM 685 C CA . TYR A 1 85 ? 6.124 -3.653 1.154 1.00 94.62 85 TYR A CA 1
ATOM 686 C C . TYR A 1 85 ? 7.454 -3.638 0.397 1.00 94.62 85 TYR A C 1
ATOM 688 O O . TYR A 1 85 ? 7.866 -2.603 -0.128 1.00 94.62 85 TYR A O 1
ATOM 696 N N . LYS A 1 86 ? 8.132 -4.788 0.315 1.00 93.12 86 LYS A N 1
ATOM 697 C CA . LYS A 1 86 ? 9.375 -4.937 -0.449 1.00 93.12 86 LYS A CA 1
ATOM 698 C C . LYS A 1 86 ? 9.198 -5.975 -1.565 1.00 93.12 86 LYS A C 1
ATOM 700 O O . LYS A 1 86 ? 9.350 -7.169 -1.294 1.00 93.12 86 LYS A O 1
ATOM 705 N N . PRO A 1 87 ? 8.920 -5.552 -2.811 1.00 90.19 87 PRO A N 1
ATOM 706 C CA . PRO A 1 87 ? 8.767 -6.469 -3.933 1.00 90.19 87 PRO A CA 1
ATOM 707 C C . PRO A 1 87 ? 10.066 -7.200 -4.264 1.00 90.19 87 PRO A C 1
ATOM 709 O O . PRO A 1 87 ? 11.158 -6.620 -4.253 1.00 90.19 87 PRO A O 1
ATOM 712 N N . ARG A 1 88 ? 9.927 -8.483 -4.608 1.00 88.25 88 ARG A N 1
ATOM 713 C CA . ARG A 1 88 ? 11.027 -9.348 -5.068 1.00 88.25 88 ARG A CA 1
ATOM 714 C C . ARG A 1 88 ? 11.127 -9.432 -6.592 1.00 88.25 88 ARG A C 1
ATOM 716 O O . ARG A 1 88 ? 12.177 -9.792 -7.111 1.00 88.25 88 ARG A O 1
ATOM 723 N N . GLU A 1 89 ? 10.048 -9.100 -7.292 1.00 88.50 89 GLU A N 1
ATOM 724 C CA . GLU A 1 89 ? 9.909 -9.194 -8.746 1.00 88.50 89 GLU A CA 1
ATOM 725 C C . GLU A 1 89 ? 9.212 -7.927 -9.277 1.00 88.50 89 GLU A C 1
ATOM 727 O O . GLU A 1 89 ? 8.503 -7.242 -8.536 1.00 88.50 89 GLU A O 1
ATOM 732 N N . ASN A 1 90 ? 9.407 -7.625 -10.563 1.00 90.75 90 ASN A N 1
ATOM 733 C CA . ASN A 1 90 ? 8.647 -6.583 -11.262 1.00 90.75 90 ASN A CA 1
ATOM 734 C C . ASN A 1 90 ? 7.229 -7.075 -11.579 1.00 90.75 90 ASN A C 1
ATOM 736 O O . ASN A 1 90 ? 6.970 -8.279 -11.565 1.00 90.75 90 ASN A O 1
ATOM 740 N N . TRP A 1 91 ? 6.336 -6.146 -11.934 1.00 90.31 91 TRP A N 1
ATOM 741 C CA . TRP A 1 91 ? 4.953 -6.453 -12.333 1.00 90.31 91 TRP A CA 1
ATOM 742 C C . TRP A 1 91 ? 4.180 -7.210 -11.249 1.00 90.31 91 TRP A C 1
ATOM 744 O O . TRP A 1 91 ? 3.481 -8.189 -11.513 1.00 90.31 91 TRP A O 1
ATOM 754 N N . LYS A 1 92 ? 4.333 -6.747 -10.006 1.00 92.31 92 LYS A N 1
ATOM 755 C CA . LYS A 1 92 ? 3.703 -7.331 -8.822 1.00 92.31 92 LYS A CA 1
ATOM 756 C C . LYS A 1 92 ? 2.619 -6.438 -8.262 1.00 92.31 92 LYS A C 1
ATOM 758 O O . LYS A 1 92 ? 2.747 -5.219 -8.255 1.00 92.31 92 LYS A O 1
ATOM 763 N N . ALA A 1 93 ? 1.565 -7.066 -7.758 1.00 93.50 93 ALA A N 1
ATOM 764 C CA . ALA A 1 93 ? 0.482 -6.382 -7.079 1.00 93.50 93 ALA A CA 1
ATOM 765 C C . ALA A 1 93 ? 0.199 -7.054 -5.736 1.00 93.50 93 ALA A C 1
ATOM 767 O O . ALA A 1 93 ? 0.082 -8.280 -5.656 1.00 93.50 93 ALA A O 1
ATOM 768 N N . VAL A 1 94 ? 0.083 -6.239 -4.692 1.00 95.94 94 VAL A N 1
ATOM 769 C CA . VAL A 1 94 ? -0.281 -6.677 -3.344 1.00 95.94 94 VAL A CA 1
ATOM 770 C C . VAL A 1 94 ? -1.388 -5.781 -2.829 1.00 95.94 94 VAL A C 1
ATOM 772 O O . VAL A 1 94 ? -1.263 -4.559 -2.815 1.00 95.94 94 VAL A O 1
ATOM 775 N N . ALA A 1 95 ? -2.472 -6.403 -2.401 1.00 97.31 95 ALA A N 1
ATOM 776 C CA . ALA A 1 95 ? -3.607 -5.763 -1.778 1.00 97.31 95 ALA A CA 1
ATOM 777 C C . ALA A 1 95 ? -3.637 -6.124 -0.293 1.00 97.31 95 ALA A C 1
ATOM 779 O O . ALA A 1 95 ? -3.404 -7.271 0.076 1.00 97.31 95 ALA A O 1
ATOM 780 N N . VAL A 1 96 ? -3.915 -5.152 0.564 1.00 97.44 96 VAL A N 1
ATOM 781 C CA . VAL A 1 96 ? -3.851 -5.301 2.017 1.00 97.44 96 VAL A CA 1
ATOM 782 C C . VAL A 1 96 ? -5.143 -4.775 2.609 1.00 97.44 96 VAL A C 1
ATOM 784 O O . VAL A 1 96 ? -5.510 -3.618 2.396 1.00 97.44 96 VAL A O 1
ATOM 787 N N . TYR A 1 97 ? -5.834 -5.628 3.354 1.00 96.19 97 TYR A N 1
ATOM 788 C CA . TYR A 1 97 ? -6.985 -5.245 4.150 1.00 96.19 97 TYR A CA 1
ATOM 789 C C . TYR A 1 97 ? -6.532 -4.896 5.567 1.00 96.19 97 TYR A C 1
ATOM 791 O O . TYR A 1 97 ? -5.843 -5.669 6.239 1.00 96.19 97 TYR A O 1
ATOM 799 N N . LEU A 1 98 ? -6.908 -3.698 6.001 1.00 94.75 98 LEU A N 1
ATOM 800 C CA . LEU A 1 98 ? -6.547 -3.128 7.287 1.00 94.75 98 LEU A CA 1
ATOM 801 C C . LEU A 1 98 ? -7.801 -2.994 8.138 1.00 94.75 98 LEU A C 1
ATOM 803 O O . LEU A 1 98 ? -8.720 -2.252 7.790 1.00 94.75 98 LEU A O 1
ATOM 807 N N . LYS A 1 99 ? -7.821 -3.670 9.282 1.00 92.81 99 LYS A N 1
ATOM 808 C CA . LYS A 1 99 ? -8.966 -3.649 10.188 1.00 92.81 99 LYS A CA 1
ATOM 809 C C . LYS A 1 99 ? -8.781 -2.609 11.279 1.00 92.81 99 LYS A C 1
ATOM 811 O O . LYS A 1 99 ? -7.772 -2.642 11.993 1.00 92.81 99 LYS A O 1
ATOM 816 N N . LYS A 1 100 ? -9.757 -1.711 11.436 1.00 89.38 100 LYS A N 1
ATOM 817 C CA . LYS A 1 100 ? -9.755 -0.736 12.539 1.00 89.38 100 LYS A CA 1
ATOM 818 C C . LYS A 1 100 ? -9.897 -1.494 13.865 1.00 89.38 100 LYS A C 1
ATOM 820 O O . LYS A 1 100 ? -10.693 -2.433 13.956 1.00 89.38 100 LYS A O 1
ATOM 825 N N . GLN A 1 101 ? -9.073 -1.153 14.851 1.00 86.12 101 GLN A N 1
ATOM 826 C CA . GLN A 1 101 ? -9.102 -1.714 16.205 1.00 86.12 101 GLN A CA 1
ATOM 827 C C . GLN A 1 101 ? -9.868 -0.802 17.161 1.00 86.12 101 GLN A C 1
ATOM 829 O O . GLN A 1 101 ? -9.681 0.436 17.078 1.00 86.12 101 GLN A O 1
#

Foldseek 3Di:
DPPQPPAKDKDKDWDDAPDPVQGATKIKIWIDHPPWKIKMKIWFADDDQFDKGKDFADPPFQKDFDDKDWPDDFDWDDDHRMIIGHGRDHGTMMMTIIGGD